Protein AF-A0A7K7I8X5-F1 (afdb_monomer_lite)

Radius of gyration: 10.85 Å; chains: 1; bounding box: 24×21×26 Å

pLDDT: mean 89.9, std 11.97, range [56.16, 97.44]

Sequence (59 aa):
LCLVKCTRNIRCYFAERLYNALKGAGTDDGTLIRVLVSRSEVDLNLIKPEFKRIAGKSL

Secondary structure (DSSP, 8-state):
-HHHHHHH-HHHHHHHHHHHHHHSSS--HHHHHHHHHHHTTTTHHHHHHHHHHHHSS--

Foldseek 3Di:
DLVVVCVVPVLLSLLVQCCVQPVDDHGPCVSNVCSCVVCVPPQVVVSQVSNCVVNVDGD

Organism: Loxia curvirostra (NCBI:txid64802)

InterPro domains:
  IPR001464 Annexin [PR00196] (22-42)
  IPR001464 Annexin [PR00196] (50-59)
  IPR018502 Annexin repeat [PF00191] (1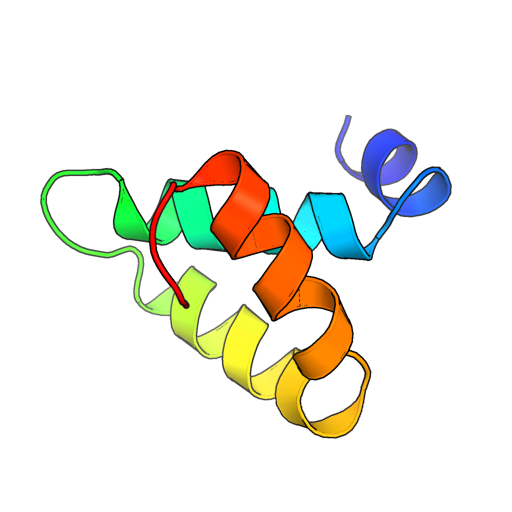3-59)
  IPR018502 Annexin repeat [PS51897] (9-59)
  IPR037104 Annexin superfamily [G3DSA:1.10.220.10] (11-59)
  IPR037104 Annexin superfamily [SSF47874] (2-59)

Structure (mmCIF, N/CA/C/O backbone):
data_AF-A0A7K7I8X5-F1
#
_entry.id   AF-A0A7K7I8X5-F1
#
loop_
_atom_site.group_PDB
_atom_site.id
_atom_site.type_symbol
_atom_site.label_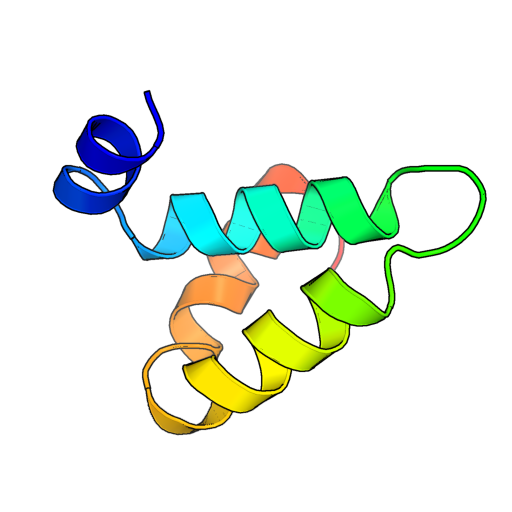atom_id
_atom_site.label_alt_id
_atom_site.label_comp_id
_atom_site.label_asym_id
_atom_site.label_entity_id
_atom_site.label_seq_id
_atom_site.pdbx_PDB_ins_code
_atom_site.Cartn_x
_atom_site.Cartn_y
_atom_site.Cartn_z
_atom_site.occupancy
_atom_site.B_iso_or_equiv
_atom_site.auth_seq_id
_atom_site.auth_comp_id
_atom_site.auth_asym_id
_atom_site.auth_atom_id
_atom_site.pdbx_PDB_model_num
ATOM 1 N N . LEU A 1 1 ? -9.528 11.399 -13.697 1.00 58.66 1 LEU A N 1
ATOM 2 C CA . LEU A 1 1 ? -8.414 11.901 -12.848 1.00 58.66 1 LEU A CA 1
ATOM 3 C C . LEU A 1 1 ? -7.350 10.840 -12.478 1.00 58.66 1 LEU A C 1
ATOM 5 O O . LEU A 1 1 ? -6.209 11.226 -12.270 1.00 58.66 1 LEU A O 1
ATOM 9 N N . CYS A 1 2 ? -7.659 9.528 -12.420 1.00 56.16 2 CYS A N 1
ATOM 10 C CA . CYS A 1 2 ? -6.681 8.469 -12.067 1.00 56.16 2 CYS A CA 1
ATOM 11 C C . CYS A 1 2 ? -5.412 8.433 -12.943 1.00 56.16 2 CYS A C 1
ATOM 13 O O . CYS A 1 2 ? -4.321 8.267 -12.405 1.00 56.16 2 CYS A O 1
ATOM 15 N N . LEU A 1 3 ? -5.541 8.619 -14.265 1.00 60.81 3 LEU A N 1
ATOM 16 C CA . LEU A 1 3 ? -4.409 8.561 -15.204 1.00 60.81 3 LEU A CA 1
ATOM 17 C C . LEU A 1 3 ? -3.311 9.584 -14.866 1.00 60.81 3 LEU A C 1
ATOM 19 O O . LEU A 1 3 ? -2.142 9.226 -14.823 1.00 60.81 3 LEU A O 1
ATOM 23 N N . VAL A 1 4 ? -3.688 10.822 -14.524 1.00 68.44 4 VAL A N 1
ATOM 24 C CA . VAL A 1 4 ? -2.738 11.900 -14.179 1.00 68.44 4 VAL A CA 1
ATOM 25 C C . VAL A 1 4 ? -1.996 11.625 -12.863 1.00 68.44 4 VAL A C 1
ATOM 27 O O . VAL A 1 4 ? -0.832 11.991 -12.718 1.00 68.44 4 VAL A O 1
ATOM 30 N N . LYS A 1 5 ? -2.638 10.962 -11.889 1.00 57.62 5 LYS A N 1
ATOM 31 C CA . LYS A 1 5 ? -1.955 10.552 -10.648 1.00 57.62 5 LYS A CA 1
ATOM 32 C C . LYS A 1 5 ? -0.965 9.408 -10.898 1.00 57.62 5 LYS A C 1
ATOM 34 O O . LYS A 1 5 ? 0.140 9.443 -10.360 1.00 57.62 5 LYS A O 1
ATOM 39 N N . CYS A 1 6 ? -1.326 8.442 -11.748 1.00 56.47 6 CYS A N 1
ATOM 40 C CA . CYS A 1 6 ? -0.457 7.312 -12.092 1.00 56.47 6 CYS A CA 1
ATOM 41 C C . CYS A 1 6 ? 0.807 7.752 -12.848 1.00 56.47 6 CYS A C 1
ATOM 43 O O . CYS A 1 6 ? 1.875 7.204 -12.590 1.00 56.47 6 CYS A O 1
ATOM 45 N N . THR A 1 7 ? 0.711 8.759 -13.728 1.00 60.47 7 THR A N 1
ATOM 46 C CA . THR A 1 7 ? 1.857 9.267 -14.508 1.00 60.47 7 THR A CA 1
ATOM 47 C C . THR A 1 7 ? 2.846 10.097 -13.689 1.00 60.47 7 THR A C 1
ATOM 49 O O . THR A 1 7 ? 4.003 10.208 -14.082 1.00 60.47 7 THR A O 1
ATOM 52 N N . ARG A 1 8 ? 2.428 10.665 -12.547 1.00 68.75 8 ARG A N 1
ATOM 53 C CA . ARG A 1 8 ? 3.315 11.432 -11.652 1.00 68.75 8 ARG A CA 1
ATOM 54 C C . ARG A 1 8 ? 3.969 10.579 -10.570 1.00 68.75 8 ARG A C 1
ATOM 56 O O . ARG A 1 8 ? 5.155 10.749 -10.313 1.00 68.75 8 ARG A O 1
ATOM 63 N N . ASN A 1 9 ? 3.216 9.694 -9.913 1.00 83.94 9 ASN A N 1
ATOM 64 C CA . ASN A 1 9 ? 3.781 8.762 -8.935 1.00 83.94 9 ASN A CA 1
ATOM 65 C C . ASN A 1 9 ? 2.846 7.567 -8.701 1.00 83.94 9 ASN A C 1
ATOM 67 O O . ASN A 1 9 ? 1.937 7.609 -7.867 1.00 83.94 9 ASN A O 1
ATOM 71 N N . ILE A 1 10 ? 3.107 6.477 -9.421 1.00 87.88 10 ILE A N 1
ATOM 72 C CA . ILE A 1 10 ? 2.335 5.234 -9.335 1.00 87.88 10 ILE A CA 1
ATOM 73 C C . ILE A 1 10 ? 2.314 4.629 -7.919 1.00 87.88 10 ILE A C 1
ATOM 75 O O . ILE A 1 10 ? 1.298 4.080 -7.497 1.00 87.88 10 ILE A O 1
ATOM 79 N N . ARG A 1 11 ? 3.392 4.797 -7.143 1.00 93.12 11 ARG A N 1
ATOM 80 C CA . ARG A 1 11 ? 3.495 4.258 -5.777 1.00 93.12 11 ARG A CA 1
ATOM 81 C C . ARG A 1 11 ? 2.564 4.992 -4.819 1.00 93.12 11 ARG A C 1
ATOM 83 O O . ARG A 1 11 ? 1.829 4.351 -4.072 1.00 93.12 11 ARG A O 1
ATOM 90 N N . CYS A 1 12 ? 2.528 6.325 -4.898 1.00 92.56 12 CYS A N 1
ATOM 91 C CA . CYS A 1 12 ? 1.578 7.130 -4.128 1.00 92.56 12 CYS A CA 1
ATOM 92 C C . CYS A 1 12 ? 0.127 6.796 -4.495 1.00 92.56 12 CYS A C 1
ATOM 94 O O . CYS A 1 12 ? -0.716 6.716 -3.608 1.00 92.56 12 CYS A O 1
ATOM 96 N N . TYR A 1 13 ? -0.165 6.548 -5.778 1.00 93.50 13 TYR A N 1
ATOM 97 C CA . TYR A 1 13 ? -1.502 6.132 -6.208 1.00 93.50 13 TYR A CA 1
ATOM 98 C C . TYR A 1 13 ? -1.951 4.832 -5.525 1.00 93.50 13 TYR A C 1
ATOM 100 O O . TYR A 1 13 ? -3.043 4.780 -4.957 1.00 93.50 13 TYR A O 1
ATOM 108 N N . PHE A 1 14 ? -1.115 3.789 -5.529 1.00 95.44 14 PHE A N 1
ATOM 109 C CA . PHE A 1 14 ? -1.456 2.532 -4.859 1.00 95.44 14 PHE A CA 1
ATOM 110 C C . PHE A 1 14 ? -1.514 2.670 -3.334 1.00 95.44 14 PHE A C 1
ATOM 112 O O . PHE A 1 14 ? -2.402 2.089 -2.713 1.00 95.44 14 PHE A O 1
ATOM 119 N N . ALA A 1 15 ? -0.643 3.483 -2.734 1.00 96.19 15 ALA A N 1
ATOM 120 C CA . ALA A 1 15 ? -0.689 3.783 -1.305 1.00 96.19 15 ALA A CA 1
ATOM 121 C C . ALA A 1 15 ? -2.004 4.472 -0.892 1.00 96.19 15 ALA A C 1
ATOM 123 O O . ALA A 1 15 ? -2.636 4.053 0.075 1.00 96.19 15 ALA A O 1
ATOM 124 N N . GLU A 1 16 ? -2.467 5.470 -1.653 1.00 94.81 16 GLU A N 1
ATOM 125 C CA . GLU A 1 16 ? -3.771 6.110 -1.433 1.00 94.81 16 GLU A CA 1
ATOM 126 C C . GLU A 1 16 ? -4.925 5.104 -1.565 1.00 94.81 16 GLU A C 1
ATOM 128 O O . GLU A 1 16 ? -5.869 5.134 -0.776 1.00 94.81 16 GLU A O 1
ATOM 133 N N . ARG A 1 17 ? -4.861 4.193 -2.546 1.00 95.44 17 ARG A N 1
ATOM 134 C CA . ARG A 1 17 ? -5.889 3.157 -2.727 1.00 95.44 17 ARG A CA 1
ATOM 135 C C . ARG A 1 17 ? -5.960 2.191 -1.555 1.00 95.44 17 ARG A C 1
ATOM 137 O O . ARG A 1 17 ? -7.061 1.896 -1.104 1.00 95.44 17 ARG A O 1
ATOM 144 N N . LEU A 1 18 ? -4.811 1.722 -1.074 1.00 96.75 18 LEU A N 1
ATOM 145 C CA . LEU A 1 18 ? -4.734 0.865 0.108 1.00 96.75 18 LEU A CA 1
ATOM 146 C C . LEU A 1 18 ? -5.268 1.595 1.341 1.00 96.75 18 LEU A C 1
ATOM 148 O O . LEU A 1 18 ? -6.044 1.029 2.101 1.00 96.75 18 LEU A O 1
ATOM 152 N N . TYR A 1 19 ? -4.914 2.871 1.511 1.00 96.69 19 TYR A N 1
ATOM 153 C CA . TYR A 1 19 ? -5.408 3.676 2.626 1.00 96.69 19 TYR A CA 1
ATOM 154 C C . TYR A 1 19 ? -6.931 3.817 2.583 1.00 96.69 19 TYR A C 1
ATOM 156 O O . TYR A 1 19 ? -7.599 3.570 3.582 1.00 96.69 19 TYR A O 1
ATOM 164 N N . ASN A 1 20 ? -7.497 4.133 1.418 1.00 95.50 20 ASN A N 1
ATOM 165 C CA . ASN A 1 20 ? -8.945 4.253 1.261 1.00 95.50 20 ASN A CA 1
ATOM 166 C C . ASN A 1 20 ? -9.676 2.919 1.471 1.00 95.50 20 ASN A C 1
ATOM 168 O O . ASN A 1 20 ? -10.768 2.926 2.029 1.00 95.50 20 ASN A O 1
ATOM 172 N N . ALA A 1 21 ? -9.070 1.793 1.077 1.00 96.25 21 ALA A N 1
ATOM 173 C CA . ALA A 1 21 ? -9.635 0.464 1.306 1.00 96.25 21 ALA A CA 1
ATOM 174 C C . ALA A 1 21 ? -9.695 0.081 2.797 1.00 96.25 21 ALA A C 1
ATOM 176 O O . ALA A 1 21 ? -10.537 -0.731 3.169 1.00 96.25 21 ALA A O 1
ATOM 177 N N . LEU A 1 22 ? -8.831 0.669 3.637 1.00 94.88 22 LEU A N 1
ATOM 178 C CA . LEU A 1 22 ? -8.678 0.342 5.063 1.00 94.88 22 LEU A CA 1
ATOM 179 C C . LEU A 1 22 ? -9.214 1.418 6.030 1.00 94.88 22 LEU A C 1
ATOM 181 O O . LEU A 1 22 ? -9.377 1.144 7.214 1.00 94.88 22 LEU A O 1
ATOM 185 N N . LYS A 1 23 ? -9.445 2.658 5.575 1.00 93.00 23 LYS A N 1
ATOM 186 C CA . LYS A 1 23 ? -9.836 3.795 6.438 1.00 93.00 23 LYS A CA 1
ATOM 187 C C . LYS A 1 23 ? -11.290 3.723 6.935 1.00 93.00 23 LYS A C 1
ATOM 189 O O . LYS A 1 23 ? -11.606 4.322 7.961 1.00 93.00 23 LYS A O 1
ATOM 194 N N . GLY A 1 24 ? -12.181 3.102 6.162 1.00 87.19 24 GLY A N 1
ATOM 195 C CA . GLY A 1 24 ? -13.628 3.108 6.404 1.00 87.19 24 GLY A CA 1
ATOM 196 C C . GLY A 1 24 ? -14.094 2.131 7.487 1.00 87.19 24 GLY A C 1
ATOM 197 O O . GLY A 1 24 ? -13.303 1.408 8.085 1.00 87.19 24 GLY A O 1
ATOM 198 N N . ALA A 1 25 ? -15.407 2.094 7.727 1.00 85.50 25 ALA A N 1
ATOM 199 C CA . ALA A 1 25 ? -16.010 1.018 8.507 1.00 85.50 25 ALA A CA 1
ATOM 200 C C . ALA A 1 25 ? -15.961 -0.277 7.680 1.00 85.50 25 ALA A C 1
ATOM 202 O O . ALA A 1 25 ? -16.638 -0.386 6.659 1.00 85.50 25 ALA A O 1
ATOM 203 N N . GLY A 1 26 ? -15.135 -1.232 8.108 1.00 90.25 26 GLY A N 1
ATOM 204 C CA . GLY A 1 26 ? -14.868 -2.462 7.364 1.00 90.25 26 GLY A CA 1
ATOM 205 C C . GLY A 1 26 ? -13.659 -2.339 6.437 1.00 90.25 26 GLY A C 1
ATOM 206 O O . GLY A 1 26 ? -12.746 -1.550 6.675 1.00 90.25 26 GLY A O 1
ATOM 207 N N . THR A 1 27 ? -13.610 -3.165 5.396 1.00 95.00 27 THR A N 1
ATOM 208 C CA . THR A 1 27 ? -12.489 -3.212 4.451 1.00 95.00 27 THR A CA 1
ATOM 209 C C . THR A 1 27 ? -13.022 -3.435 3.042 1.00 95.00 27 THR A C 1
ATOM 211 O O . THR A 1 27 ? -13.900 -4.265 2.831 1.00 95.00 27 THR A O 1
ATOM 214 N N . ASP A 1 28 ? -12.515 -2.685 2.062 1.00 96.12 28 ASP A N 1
ATOM 215 C CA . ASP A 1 28 ? -12.732 -3.016 0.647 1.00 96.12 28 ASP A CA 1
ATOM 216 C C . ASP A 1 28 ? -11.754 -4.131 0.255 1.00 96.12 28 ASP A C 1
ATOM 218 O O . ASP A 1 28 ? -10.685 -3.882 -0.319 1.00 96.12 28 ASP A O 1
ATOM 222 N N . ASP A 1 29 ? -12.117 -5.367 0.608 1.00 95.44 29 ASP A N 1
ATOM 223 C CA . ASP A 1 29 ? -11.304 -6.564 0.376 1.00 95.44 29 ASP A CA 1
ATOM 224 C C . ASP A 1 29 ? -10.946 -6.732 -1.103 1.00 95.44 29 ASP A C 1
ATOM 226 O O . ASP A 1 29 ? -9.815 -7.077 -1.444 1.00 95.44 29 ASP A O 1
ATOM 230 N N . GLY A 1 30 ? -11.874 -6.415 -2.010 1.00 97.00 30 GLY A N 1
ATOM 231 C CA . GLY A 1 30 ? -11.650 -6.523 -3.450 1.00 97.00 30 GLY A CA 1
ATOM 232 C C . GLY A 1 30 ? -10.542 -5.589 -3.941 1.00 97.00 30 GLY A C 1
ATOM 233 O O . GLY A 1 30 ? -9.696 -5.988 -4.747 1.00 97.00 30 GLY A O 1
ATOM 234 N N . THR A 1 31 ? -10.507 -4.342 -3.460 1.00 95.75 31 THR A N 1
ATOM 235 C CA . THR A 1 31 ? -9.401 -3.426 -3.770 1.00 95.75 31 THR A CA 1
ATOM 236 C C . THR A 1 31 ? -8.115 -3.826 -3.061 1.00 95.75 31 THR A C 1
AT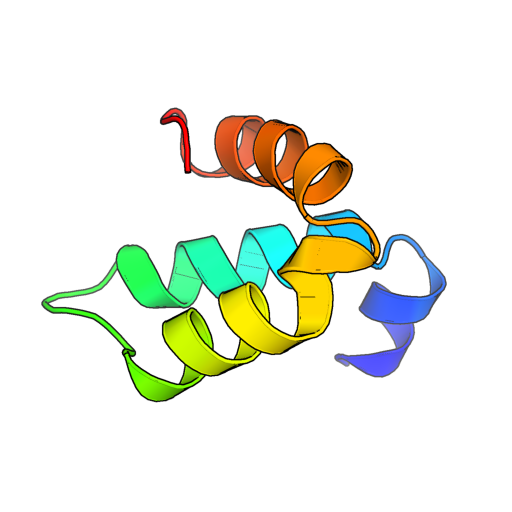OM 238 O O . THR A 1 31 ? -7.063 -3.805 -3.705 1.00 95.75 31 THR A O 1
ATOM 241 N N . LEU A 1 32 ? -8.186 -4.205 -1.785 1.00 96.56 32 LEU A N 1
ATOM 242 C CA . LEU A 1 32 ? -7.022 -4.597 -0.996 1.00 96.56 32 LEU A CA 1
ATOM 243 C C . LEU A 1 32 ? -6.305 -5.800 -1.623 1.00 96.56 32 LEU A C 1
ATOM 245 O O . LEU A 1 32 ? -5.131 -5.695 -1.982 1.00 96.56 32 LEU A O 1
ATOM 249 N N . ILE A 1 33 ? -7.027 -6.902 -1.843 1.00 97.44 33 ILE A N 1
ATOM 250 C CA . ILE A 1 33 ? -6.499 -8.142 -2.425 1.00 97.44 33 ILE A CA 1
ATOM 251 C C . ILE A 1 33 ? -5.924 -7.871 -3.812 1.00 97.44 33 ILE A C 1
ATOM 253 O O . ILE A 1 33 ? -4.787 -8.244 -4.095 1.00 97.44 33 ILE A O 1
ATOM 257 N N . ARG A 1 34 ? -6.662 -7.166 -4.677 1.00 97.25 34 ARG A N 1
ATOM 258 C CA . ARG A 1 34 ? -6.198 -6.882 -6.040 1.00 97.25 34 ARG A CA 1
ATOM 259 C C . ARG A 1 34 ? -4.894 -6.089 -6.045 1.00 97.25 34 ARG A C 1
ATOM 261 O O . ARG A 1 34 ? -4.014 -6.395 -6.846 1.00 97.25 34 ARG A O 1
ATOM 268 N N . VAL A 1 35 ? -4.752 -5.077 -5.186 1.00 96.19 35 VAL A N 1
ATOM 269 C CA . VAL A 1 35 ? -3.516 -4.280 -5.117 1.00 96.19 35 VAL A CA 1
ATOM 270 C C . VAL A 1 35 ? -2.368 -5.100 -4.533 1.00 96.19 35 VAL A C 1
ATOM 272 O O . VAL A 1 35 ? -1.288 -5.098 -5.114 1.00 96.19 35 VAL A O 1
ATOM 275 N N . LEU A 1 36 ? -2.593 -5.836 -3.442 1.00 96.12 36 LEU A N 1
ATOM 276 C CA . LEU A 1 36 ? -1.555 -6.668 -2.831 1.00 96.12 36 LEU A CA 1
ATOM 277 C C . LEU A 1 36 ? -1.048 -7.751 -3.788 1.00 96.12 36 LEU A C 1
ATOM 279 O O . LEU A 1 36 ? 0.161 -7.885 -3.948 1.00 96.12 36 LEU A O 1
ATOM 283 N N . VAL A 1 37 ? -1.947 -8.462 -4.472 1.00 97.44 37 VAL A N 1
ATOM 284 C CA . VAL A 1 37 ? -1.582 -9.537 -5.409 1.00 97.44 37 VAL A CA 1
ATOM 285 C C . VAL A 1 37 ? -0.905 -8.983 -6.661 1.00 97.44 37 VAL A C 1
ATOM 287 O O . VAL A 1 37 ? 0.137 -9.480 -7.062 1.00 97.44 37 VAL A O 1
ATOM 290 N N . SER A 1 38 ? -1.453 -7.935 -7.284 1.00 96.75 38 SER A N 1
ATOM 291 C CA . SER A 1 38 ? -0.888 -7.416 -8.543 1.00 96.75 38 SER A CA 1
ATOM 292 C C . SER A 1 38 ? 0.429 -6.653 -8.374 1.00 96.75 38 SER A C 1
ATOM 294 O O . SER A 1 38 ? 1.134 -6.438 -9.361 1.00 96.75 38 SER A O 1
ATOM 296 N N . ARG A 1 39 ? 0.754 -6.193 -7.157 1.00 96.81 39 ARG A N 1
ATOM 297 C CA . ARG A 1 39 ? 1.956 -5.386 -6.882 1.00 96.81 39 ARG A CA 1
ATOM 298 C C . ARG A 1 39 ? 3.001 -6.099 -6.028 1.00 96.81 39 ARG A C 1
ATOM 300 O O . ARG A 1 39 ? 4.095 -5.547 -5.899 1.00 96.81 39 ARG A O 1
ATOM 307 N N . SER A 1 40 ? 2.697 -7.279 -5.472 1.00 96.25 40 SER A N 1
ATOM 308 C CA . SER A 1 40 ? 3.558 -8.024 -4.535 1.00 96.25 40 SER A CA 1
ATOM 309 C C . SER A 1 40 ? 4.997 -8.159 -5.027 1.00 96.25 40 SER A C 1
ATOM 311 O O . SER A 1 40 ? 5.925 -7.834 -4.290 1.00 96.25 40 SER A O 1
ATOM 313 N N . GLU A 1 41 ? 5.166 -8.563 -6.283 1.00 95.44 41 GLU A N 1
ATOM 3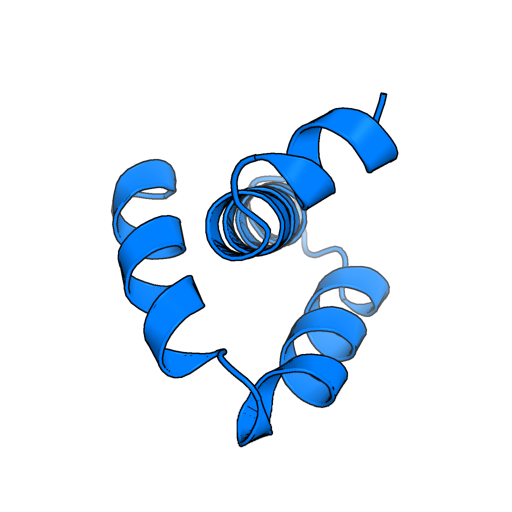14 C CA . GLU A 1 41 ? 6.467 -8.833 -6.908 1.00 95.44 41 GLU A CA 1
ATOM 315 C C . GLU A 1 41 ? 6.981 -7.676 -7.777 1.00 95.44 41 GLU A C 1
ATOM 317 O O . GLU A 1 41 ? 8.061 -7.764 -8.351 1.00 95.44 41 GLU A O 1
ATOM 322 N N . VAL A 1 42 ? 6.227 -6.577 -7.882 1.00 95.44 42 VAL A N 1
ATOM 323 C CA . VAL A 1 42 ? 6.575 -5.451 -8.762 1.00 95.44 42 VAL A CA 1
ATOM 324 C C . VAL A 1 42 ? 7.211 -4.315 -7.968 1.00 95.44 42 VAL A C 1
ATOM 326 O O . VAL A 1 42 ? 8.358 -3.946 -8.195 1.00 95.44 42 VAL A O 1
ATOM 329 N N . ASP A 1 43 ? 6.460 -3.723 -7.042 1.00 95.81 43 ASP A N 1
ATOM 330 C CA . ASP A 1 43 ? 6.894 -2.533 -6.304 1.00 95.81 43 ASP A CA 1
ATOM 331 C C . ASP A 1 43 ? 6.204 -2.369 -4.943 1.00 95.81 43 ASP A C 1
ATOM 333 O O . ASP A 1 43 ? 6.281 -1.293 -4.344 1.00 95.81 43 ASP A O 1
ATOM 337 N N . LEU A 1 44 ? 5.570 -3.419 -4.402 1.00 96.50 44 LEU A N 1
ATOM 338 C CA . LEU A 1 44 ? 4.890 -3.351 -3.104 1.00 96.50 44 LEU A CA 1
ATOM 339 C C . LEU A 1 44 ? 5.821 -2.859 -1.985 1.00 96.50 44 LEU A C 1
ATOM 341 O O . LEU A 1 44 ? 5.405 -2.068 -1.140 1.00 96.50 44 LEU A O 1
ATOM 345 N N . ASN A 1 45 ? 7.099 -3.240 -2.014 1.00 96.25 45 ASN A N 1
ATOM 346 C CA . ASN A 1 45 ? 8.100 -2.766 -1.051 1.00 96.25 45 ASN A CA 1
ATOM 347 C C . ASN A 1 45 ? 8.350 -1.251 -1.122 1.00 96.25 45 ASN A C 1
ATOM 349 O O . ASN A 1 45 ? 8.713 -0.650 -0.115 1.00 96.25 45 ASN A O 1
ATOM 353 N N . LEU A 1 46 ? 8.109 -0.624 -2.275 1.00 95.81 46 LEU A N 1
ATOM 354 C CA . LEU A 1 46 ? 8.179 0.828 -2.451 1.00 95.81 46 LEU A CA 1
ATOM 355 C C . LEU A 1 46 ? 6.833 1.512 -2.164 1.00 95.81 46 LEU A C 1
ATOM 357 O O . LEU A 1 46 ? 6.811 2.690 -1.823 1.00 95.81 46 LEU A O 1
ATOM 361 N N . ILE A 1 47 ?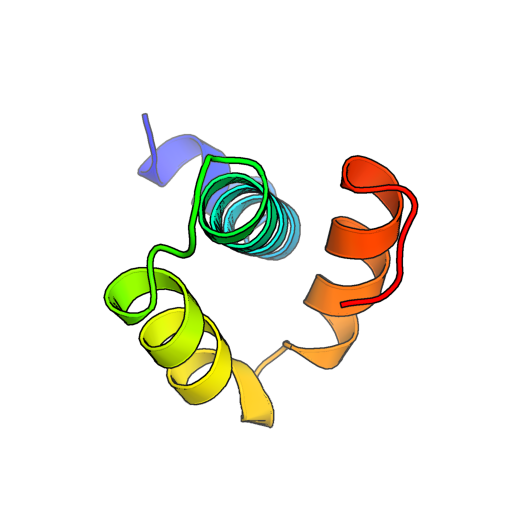 5.714 0.790 -2.267 1.00 96.56 47 ILE A N 1
ATOM 362 C CA . ILE A 1 47 ? 4.375 1.282 -1.902 1.00 96.56 47 ILE A CA 1
ATOM 363 C C . ILE A 1 47 ? 4.195 1.325 -0.375 1.00 96.56 47 ILE A C 1
ATOM 365 O O . ILE A 1 47 ? 3.616 2.274 0.147 1.00 96.56 47 ILE A O 1
ATOM 369 N N . LYS A 1 48 ? 4.719 0.339 0.364 1.00 95.94 48 LYS A N 1
ATOM 370 C CA . LYS A 1 48 ? 4.672 0.276 1.840 1.00 95.94 48 LYS A CA 1
ATOM 371 C C . LYS A 1 48 ? 5.122 1.565 2.557 1.00 95.94 48 LYS A C 1
ATOM 373 O O . LYS A 1 48 ? 4.379 2.032 3.423 1.00 95.94 48 LYS A O 1
ATOM 378 N N . PRO A 1 49 ? 6.287 2.173 2.247 1.00 96.62 49 PRO A N 1
ATOM 379 C CA . PRO A 1 49 ? 6.702 3.421 2.892 1.00 96.62 49 PRO A CA 1
ATOM 380 C C . PRO A 1 49 ? 5.787 4.599 2.533 1.00 96.62 49 PRO A C 1
ATOM 382 O O . PRO A 1 49 ? 5.497 5.428 3.395 1.00 96.62 49 PRO A O 1
ATOM 385 N N . GLU A 1 50 ? 5.272 4.648 1.302 1.00 95.75 50 GLU A N 1
ATOM 386 C CA . GLU A 1 50 ? 4.296 5.658 0.875 1.00 95.75 50 GLU A CA 1
ATOM 387 C C . GLU A 1 50 ? 2.975 5.521 1.638 1.00 95.75 50 GLU A C 1
ATOM 389 O O . GLU A 1 50 ? 2.426 6.513 2.115 1.00 95.75 50 GLU A O 1
ATOM 394 N N . PHE A 1 51 ? 2.499 4.288 1.830 1.00 96.81 51 PHE A N 1
ATOM 395 C CA . PHE A 1 51 ? 1.335 4.008 2.664 1.00 96.81 51 PHE A CA 1
ATOM 396 C C . PHE A 1 51 ? 1.579 4.440 4.109 1.00 96.81 51 PHE A C 1
ATOM 398 O O . PHE A 1 51 ? 0.753 5.155 4.668 1.00 96.81 51 PHE A O 1
ATOM 405 N N . LYS A 1 52 ? 2.737 4.099 4.691 1.00 96.50 52 LYS A N 1
ATOM 406 C CA . LYS A 1 52 ? 3.098 4.506 6.058 1.00 96.50 52 LYS A CA 1
ATOM 407 C C . LYS A 1 52 ? 3.089 6.022 6.235 1.00 96.50 52 LYS A C 1
ATOM 409 O O . LYS A 1 52 ? 2.632 6.506 7.268 1.00 96.50 52 LYS A O 1
ATOM 414 N N . ARG A 1 53 ? 3.541 6.772 5.227 1.00 94.69 53 ARG A N 1
ATOM 415 C CA . ARG A 1 53 ? 3.509 8.240 5.227 1.00 94.69 53 ARG A CA 1
ATOM 416 C C . ARG A 1 53 ? 2.084 8.805 5.272 1.00 94.69 53 ARG A C 1
ATOM 418 O O . ARG A 1 53 ? 1.873 9.822 5.920 1.00 94.69 53 ARG A O 1
ATOM 425 N N . ILE A 1 54 ? 1.124 8.163 4.602 1.00 93.19 54 ILE A N 1
ATOM 426 C CA . ILE A 1 54 ? -0.273 8.630 4.512 1.00 93.19 54 ILE A CA 1
ATOM 427 C C . ILE A 1 54 ? -1.112 8.128 5.699 1.00 93.19 54 ILE A C 1
ATOM 429 O O . ILE A 1 54 ? -1.890 8.881 6.277 1.00 93.19 54 ILE A O 1
ATOM 433 N N . ALA A 1 55 ? -0.963 6.854 6.059 1.00 92.56 55 ALA A N 1
ATOM 434 C CA . ALA A 1 55 ? -1.769 6.174 7.068 1.00 92.56 55 ALA A CA 1
ATOM 435 C C . ALA A 1 55 ? -1.228 6.335 8.498 1.00 92.56 55 ALA A C 1
ATOM 437 O O . ALA A 1 55 ? -1.943 6.056 9.459 1.00 92.56 55 ALA A O 1
ATOM 438 N N . GLY A 1 56 ? 0.049 6.706 8.653 1.00 92.62 56 GLY A N 1
ATOM 439 C CA . GLY A 1 56 ? 0.746 6.745 9.943 1.00 92.62 56 GLY A CA 1
ATOM 440 C C . GLY A 1 56 ? 1.037 5.364 10.547 1.00 92.62 56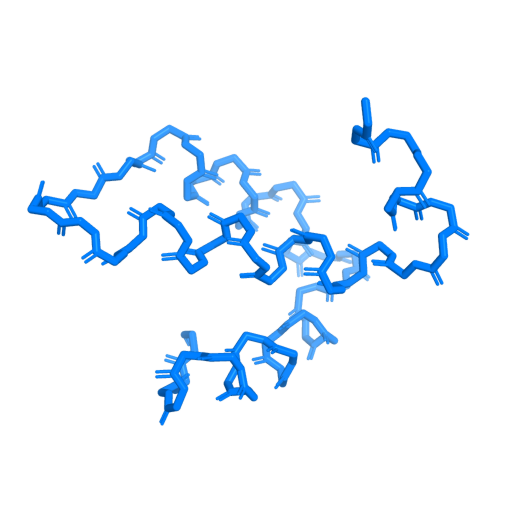 GLY A C 1
ATOM 441 O O . GLY A 1 56 ? 1.615 5.273 11.627 1.00 92.62 56 GLY A O 1
ATOM 442 N N . LYS A 1 57 ? 0.659 4.282 9.858 1.00 91.38 57 LYS A N 1
ATOM 443 C CA . LYS A 1 57 ? 0.843 2.884 10.268 1.00 91.38 57 LYS A CA 1
ATOM 444 C C . LYS A 1 57 ? 1.503 2.106 9.138 1.00 91.38 57 LYS A C 1
ATOM 446 O O . LYS A 1 57 ? 1.338 2.455 7.971 1.00 91.38 57 LYS A O 1
ATOM 451 N N . SER A 1 58 ? 2.273 1.075 9.473 1.00 92.56 58 SER A N 1
ATOM 452 C CA . SER A 1 58 ? 2.756 0.141 8.455 1.00 92.56 58 SER A CA 1
ATOM 453 C C . SER A 1 58 ? 1.574 -0.536 7.768 1.00 92.56 58 SER A C 1
ATOM 455 O O . SER A 1 58 ? 0.560 -0.803 8.415 1.00 92.56 58 SER A O 1
ATOM 457 N N . LEU A 1 59 ? 1.734 -0.780 6.467 1.00 87.00 59 LEU A N 1
ATOM 458 C CA . LEU A 1 59 ? 0.871 -1.687 5.718 1.00 87.00 59 LEU A CA 1
ATOM 459 C C . LEU A 1 59 ? 1.068 -3.121 6.213 1.00 87.00 59 LEU A C 1
ATOM 461 O O . LEU A 1 59 ? 2.251 -3.476 6.445 1.00 87.00 59 LEU A O 1
#